Protein AF-A0A6B3G3K6-F1 (afdb_monomer_lite)

Foldseek 3Di:
DDDDDDVVVVVVLVVVLVVLLVPLPPFACPPVNPPDDGFAFLLSLLVSLLSLVVVLVCVVVVNDDDPNVSSVVSSVVSLVCSVVFQADPVQLEGAGGGPDPHHDPSCLCCCVSPSDPCPPSSNVSD

Sequence (126 aa):
AGLTRNDYAMGLQLKLIEYLEKHWEEPDEGIWEVRGPRRHFVHSKVMAWVAVDRTIKLVESGDVEGPLERWYELRDDIHRDVCERGYDKERNTFTQSYGSKELDASLLLIPQMGFLPPDDKRVIGT

Secondary structure (DSSP, 8-state):
--PPP-HHHHHHHHHHHHHHHHHTTS-B-TTTT-SSS-B-BHHHHHHHHHHHHHHHHHHHTTSS---HHHHHHHHHHHHHHHHHHSEETTTTEE-SBTT-----GGGGGHHHHTSS-TT-HHHHT-

pLDDT: mean 94.56, std 7.52, range [50.53, 98.88]

Radius of gyration: 15.76 Å; chains: 1; bounding box: 29×32×49 Å

Structure (mmCIF, N/CA/C/O backbone):
data_AF-A0A6B3G3K6-F1
#
_entry.id   AF-A0A6B3G3K6-F1
#
loop_
_atom_site.group_PDB
_atom_site.id
_atom_site.type_symbol
_atom_site.label_atom_id
_atom_site.label_alt_id
_atom_site.label_comp_id
_atom_site.label_asym_id
_atom_site.label_entity_id
_atom_site.label_seq_id
_atom_site.pdbx_PDB_ins_code
_atom_site.Cartn_x
_atom_site.Cartn_y
_atom_site.Cartn_z
_atom_site.occupancy
_atom_site.B_iso_or_equiv
_atom_site.auth_seq_id
_atom_site.auth_comp_id
_atom_site.auth_asym_id
_atom_site.auth_atom_id
_atom_site.pdbx_PDB_model_num
ATOM 1 N N . ALA A 1 1 ? -9.054 1.269 -31.833 1.00 50.53 1 ALA A N 1
ATOM 2 C CA . ALA A 1 1 ? -7.607 1.256 -31.542 1.00 50.53 1 ALA A CA 1
ATOM 3 C C . ALA A 1 1 ? -7.316 2.390 -30.567 1.00 50.53 1 ALA A C 1
ATOM 5 O O . ALA A 1 1 ? -7.910 3.450 -30.732 1.00 50.53 1 ALA A O 1
ATOM 6 N N . GLY A 1 2 ? -6.526 2.136 -29.521 1.00 73.88 2 GLY A N 1
ATOM 7 C CA . GLY A 1 2 ? -6.158 3.142 -28.517 1.00 73.88 2 GLY A CA 1
ATOM 8 C C . GLY A 1 2 ? -5.108 4.131 -29.029 1.00 73.88 2 GLY A C 1
ATOM 9 O O . GLY A 1 2 ? -4.606 3.986 -30.143 1.00 73.88 2 GLY A O 1
ATOM 10 N N . LEU A 1 3 ? -4.798 5.139 -28.212 1.00 72.69 3 LEU A N 1
ATOM 11 C CA . LEU A 1 3 ? -3.728 6.101 -28.482 1.00 72.69 3 LEU A CA 1
ATOM 12 C C . LEU A 1 3 ? -2.362 5.405 -28.498 1.00 72.69 3 LEU A C 1
ATOM 14 O O . LEU A 1 3 ? -2.118 4.485 -27.716 1.00 72.69 3 LEU A O 1
ATOM 18 N N . THR A 1 4 ? -1.473 5.866 -29.376 1.00 69.94 4 THR A N 1
ATOM 19 C CA . THR A 1 4 ? -0.085 5.404 -29.442 1.00 69.94 4 THR A CA 1
ATOM 20 C C . THR A 1 4 ? 0.658 5.777 -28.164 1.00 69.94 4 THR A C 1
ATOM 22 O O . THR A 1 4 ? 0.413 6.823 -27.558 1.00 69.94 4 THR A O 1
ATOM 25 N N . ARG A 1 5 ? 1.573 4.905 -27.752 1.00 67.56 5 ARG A N 1
ATOM 26 C CA . ARG A 1 5 ? 2.353 5.073 -26.532 1.00 67.56 5 ARG A CA 1
ATOM 27 C C . ARG A 1 5 ? 3.263 6.302 -26.627 1.00 67.56 5 ARG A C 1
ATOM 29 O O . ARG A 1 5 ? 3.785 6.599 -27.697 1.00 67.56 5 ARG A O 1
ATOM 36 N N . ASN A 1 6 ? 3.394 7.031 -25.519 1.00 78.12 6 ASN A N 1
ATOM 37 C CA . ASN A 1 6 ? 4.140 8.285 -25.438 1.00 78.12 6 ASN A CA 1
ATOM 38 C C . ASN A 1 6 ? 5.350 8.123 -24.507 1.00 78.12 6 ASN A C 1
ATOM 40 O O . ASN A 1 6 ? 5.183 7.981 -23.293 1.00 78.12 6 ASN A O 1
ATOM 44 N N . ASP A 1 7 ? 6.551 8.209 -25.074 1.00 76.88 7 ASP A N 1
ATOM 45 C CA . ASP A 1 7 ? 7.826 8.038 -24.368 1.00 76.88 7 ASP A CA 1
ATOM 46 C C . ASP A 1 7 ? 8.008 9.027 -23.199 1.00 76.88 7 ASP A C 1
ATOM 48 O O . ASP A 1 7 ? 8.596 8.684 -22.172 1.00 76.88 7 ASP A O 1
ATOM 52 N N . TYR A 1 8 ? 7.436 10.235 -23.287 1.00 81.81 8 TYR A N 1
ATOM 53 C CA . TYR A 1 8 ? 7.477 11.214 -22.193 1.00 81.81 8 TYR A CA 1
ATOM 54 C C . TYR A 1 8 ? 6.693 10.748 -20.964 1.00 81.81 8 TYR A C 1
ATOM 56 O O . TYR A 1 8 ? 7.135 10.948 -19.832 1.00 81.81 8 TYR A O 1
ATOM 64 N N . ALA A 1 9 ? 5.538 10.111 -21.175 1.00 82.75 9 ALA A N 1
ATOM 65 C CA . ALA A 1 9 ? 4.728 9.583 -20.081 1.00 82.75 9 ALA A CA 1
ATOM 66 C C . ALA A 1 9 ? 5.455 8.434 -19.363 1.00 82.75 9 ALA A C 1
ATOM 68 O O . ALA A 1 9 ? 5.410 8.349 -18.137 1.00 82.75 9 ALA A O 1
ATOM 69 N N . MET A 1 10 ? 6.188 7.603 -20.111 1.00 82.25 10 MET A N 1
ATOM 70 C CA . MET A 1 10 ? 7.015 6.530 -19.550 1.00 82.25 10 MET A CA 1
ATOM 71 C C . MET A 1 10 ? 8.172 7.074 -18.712 1.00 82.25 10 MET A C 1
ATOM 73 O O . MET A 1 10 ? 8.372 6.635 -17.580 1.00 82.25 10 MET A O 1
ATOM 77 N N . GLY A 1 11 ? 8.901 8.066 -19.234 1.00 86.25 11 GLY A N 1
ATOM 78 C CA . GLY A 1 11 ? 9.982 8.714 -18.491 1.00 86.25 11 GLY A CA 1
ATOM 79 C C . GLY A 1 11 ? 9.492 9.348 -17.186 1.00 86.25 11 GLY A C 1
ATOM 80 O O . GLY A 1 11 ? 10.138 9.207 -16.147 1.00 86.25 11 GLY A O 1
ATOM 81 N N . LEU A 1 12 ? 8.319 9.989 -17.212 1.00 90.50 12 LEU A N 1
ATOM 82 C CA . LEU A 1 12 ? 7.684 10.530 -16.010 1.00 90.50 12 LEU A CA 1
ATOM 83 C C . LEU A 1 12 ? 7.322 9.428 -15.007 1.00 90.50 12 LEU A C 1
ATOM 85 O O . LEU A 1 12 ? 7.620 9.571 -13.824 1.00 90.50 12 LEU A O 1
ATOM 89 N N . GLN A 1 13 ? 6.718 8.327 -15.459 1.00 89.69 13 GLN A N 1
ATOM 90 C CA . GLN A 1 13 ? 6.343 7.224 -14.576 1.00 89.69 13 GLN A CA 1
ATOM 91 C C . GLN A 1 13 ? 7.557 6.635 -13.846 1.00 89.69 13 GLN A C 1
ATOM 93 O O . GLN A 1 13 ? 7.506 6.459 -12.630 1.00 89.69 13 GLN A O 1
ATOM 98 N N . LEU A 1 14 ? 8.667 6.399 -14.554 1.00 90.38 14 LEU A N 1
ATOM 99 C CA . LEU A 1 14 ? 9.907 5.915 -13.939 1.00 90.38 14 LEU A CA 1
ATOM 100 C C . LEU A 1 14 ? 10.423 6.881 -12.867 1.00 90.38 14 LEU A C 1
ATOM 102 O O . LEU A 1 14 ? 10.791 6.455 -11.774 1.00 90.38 14 LEU A O 1
ATOM 106 N N . LYS A 1 15 ? 10.379 8.192 -13.134 1.00 93.81 15 LYS A N 1
ATOM 107 C CA . LYS A 1 15 ? 10.782 9.213 -12.156 1.00 93.81 15 LYS A CA 1
ATOM 108 C C . LYS A 1 15 ? 9.884 9.238 -10.921 1.00 93.81 15 LYS A C 1
ATOM 110 O O . LYS A 1 15 ? 10.388 9.436 -9.817 1.00 93.81 15 LYS A O 1
ATOM 115 N N . LEU A 1 16 ? 8.581 9.016 -11.084 1.00 95.12 16 LEU A N 1
ATOM 116 C CA . LEU A 1 16 ? 7.651 8.927 -9.956 1.00 95.12 16 LEU A CA 1
ATOM 117 C C . LEU A 1 16 ? 7.927 7.692 -9.090 1.00 95.12 16 LEU A C 1
ATOM 119 O O . LEU A 1 16 ? 7.874 7.795 -7.869 1.00 95.12 16 LEU A O 1
ATOM 123 N N . ILE A 1 17 ? 8.281 6.556 -9.693 1.00 95.56 17 ILE A N 1
ATOM 124 C CA . ILE A 1 17 ? 8.621 5.336 -8.945 1.00 95.56 17 ILE A CA 1
ATOM 125 C C . ILE A 1 17 ? 9.970 5.465 -8.239 1.00 95.56 17 ILE A C 1
ATOM 127 O O . ILE A 1 17 ? 10.074 5.097 -7.074 1.00 95.56 17 ILE A O 1
ATOM 131 N N . GLU A 1 18 ? 10.977 6.066 -8.878 1.00 94.69 18 GLU A N 1
ATOM 132 C CA . GLU A 1 18 ? 12.252 6.397 -8.222 1.00 94.69 18 GLU A CA 1
ATOM 133 C C . GLU A 1 18 ? 12.064 7.336 -7.020 1.00 94.69 18 GLU A C 1
ATOM 135 O O . GLU A 1 18 ? 12.796 7.244 -6.032 1.00 94.69 18 GLU A O 1
ATOM 140 N N . TYR A 1 19 ? 11.116 8.274 -7.109 1.00 96.62 19 TYR A N 1
ATOM 141 C CA . TYR A 1 19 ? 10.754 9.128 -5.984 1.00 96.62 19 TYR A CA 1
ATOM 142 C C . TYR A 1 19 ? 10.059 8.312 -4.893 1.00 96.62 19 TYR A C 1
ATOM 144 O O . TYR A 1 19 ? 10.468 8.373 -3.735 1.00 96.62 19 TYR A O 1
ATOM 152 N N . LEU A 1 20 ? 9.058 7.511 -5.259 1.00 96.69 20 LEU A N 1
ATOM 153 C CA . LEU A 1 20 ? 8.291 6.696 -4.324 1.00 96.69 20 LEU A CA 1
ATOM 154 C C . LEU A 1 20 ? 9.180 5.720 -3.543 1.00 96.69 20 LEU A C 1
ATOM 156 O O . LEU A 1 20 ? 9.072 5.658 -2.326 1.00 96.69 20 LEU A O 1
ATOM 160 N N . GLU A 1 21 ? 10.112 5.037 -4.209 1.00 96.19 21 GLU A N 1
ATOM 161 C CA . GLU A 1 21 ? 11.089 4.128 -3.590 1.00 96.19 21 GLU A CA 1
ATOM 162 C C . GLU A 1 21 ? 11.835 4.776 -2.411 1.00 96.19 21 GLU A C 1
ATOM 164 O O . GLU A 1 21 ? 12.122 4.114 -1.420 1.00 96.19 21 GLU A O 1
ATOM 169 N N . LYS A 1 22 ? 12.095 6.086 -2.482 1.00 97.06 22 LYS A N 1
ATOM 170 C CA . LYS A 1 22 ? 12.836 6.830 -1.453 1.00 97.06 22 LYS A CA 1
ATOM 171 C C . LYS A 1 22 ? 11.960 7.449 -0.363 1.00 97.06 22 LYS A C 1
ATOM 173 O O . LYS A 1 22 ? 12.489 7.793 0.686 1.00 97.06 22 LYS A O 1
ATOM 178 N N . HIS A 1 23 ? 10.667 7.642 -0.620 1.00 98.06 23 HIS A N 1
ATOM 179 C CA . HIS A 1 23 ? 9.793 8.452 0.242 1.00 98.06 23 HIS A CA 1
ATOM 180 C C . HIS A 1 23 ? 8.540 7.704 0.707 1.00 98.06 23 HIS A C 1
ATOM 182 O O . HIS A 1 23 ? 7.788 8.243 1.515 1.00 98.06 23 HIS A O 1
ATOM 188 N N . TRP A 1 24 ? 8.290 6.471 0.242 1.00 98.06 24 TRP A N 1
ATOM 189 C CA . TRP A 1 24 ? 7.081 5.728 0.607 1.00 98.06 24 TRP A CA 1
ATOM 190 C C . TRP A 1 24 ? 6.970 5.502 2.110 1.00 98.06 24 TRP A C 1
ATOM 192 O O . TRP A 1 24 ? 5.856 5.327 2.583 1.00 98.06 24 TRP A O 1
ATOM 202 N N . GLU A 1 25 ? 8.076 5.510 2.862 1.00 98.25 25 GLU A N 1
ATOM 203 C CA . GLU A 1 25 ? 8.091 5.367 4.320 1.00 98.25 25 GLU A CA 1
ATOM 204 C C . GLU A 1 25 ? 7.652 6.638 5.047 1.00 98.25 25 GLU A C 1
ATOM 206 O O . GLU A 1 25 ? 7.195 6.543 6.183 1.00 98.25 25 GLU A O 1
ATOM 211 N N . GLU A 1 26 ? 7.663 7.807 4.407 1.00 98.31 26 GLU A N 1
ATOM 212 C CA . GLU A 1 26 ? 7.272 9.067 5.037 1.00 98.31 26 GLU A CA 1
ATOM 213 C C . GLU A 1 26 ? 5.777 9.095 5.413 1.00 98.31 26 GLU A C 1
ATOM 215 O O . GLU A 1 26 ? 4.947 8.409 4.803 1.00 98.31 26 GLU A O 1
ATOM 220 N N . PRO A 1 27 ? 5.3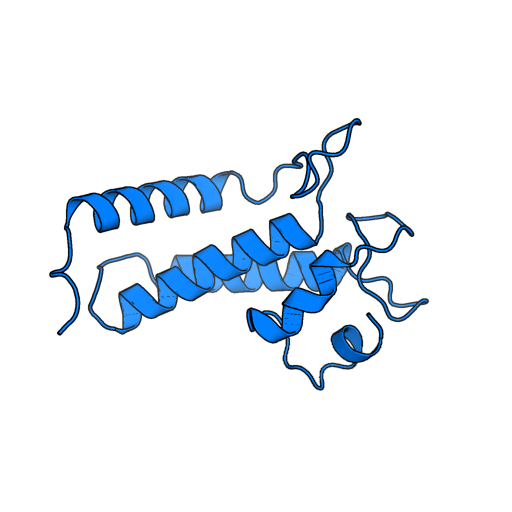87 9.841 6.460 1.00 98.06 27 PRO A N 1
ATOM 221 C CA . PRO A 1 27 ? 3.979 10.101 6.740 1.00 98.06 27 PRO A CA 1
ATOM 222 C C . PRO A 1 27 ? 3.408 11.119 5.735 1.00 98.06 27 PRO A C 1
ATOM 224 O O . PRO A 1 27 ? 4.150 11.925 5.192 1.00 98.06 27 PRO A O 1
ATOM 227 N N . ASP A 1 28 ? 2.100 11.155 5.510 1.00 97.25 28 ASP A N 1
ATOM 228 C CA . ASP A 1 28 ? 1.425 12.099 4.604 1.00 97.25 28 ASP A CA 1
ATOM 229 C C . ASP A 1 28 ? 0.086 12.574 5.190 1.00 97.25 28 ASP A C 1
ATOM 231 O O . ASP A 1 28 ? -0.174 12.347 6.372 1.00 97.25 28 ASP A O 1
ATOM 235 N N . GLU A 1 29 ? -0.719 13.283 4.396 1.00 97.06 29 GLU A N 1
ATOM 236 C CA . GLU A 1 29 ? -2.024 13.842 4.796 1.00 97.06 29 GLU A CA 1
ATOM 237 C C . GLU A 1 29 ? -3.221 12.943 4.412 1.00 97.06 29 GLU A C 1
ATOM 239 O O . GLU A 1 29 ? -4.377 13.289 4.666 1.00 97.06 29 GLU A O 1
ATOM 244 N N . GLY A 1 30 ? -2.966 11.778 3.808 1.00 96.62 30 GLY A N 1
ATOM 245 C CA . GLY A 1 30 ? -3.984 10.855 3.311 1.00 96.62 30 GLY A CA 1
ATOM 246 C C . GLY A 1 30 ? -4.757 11.385 2.097 1.00 96.62 30 GLY A C 1
ATOM 247 O O . GLY A 1 30 ? -4.646 12.545 1.708 1.00 96.62 30 GLY A O 1
ATOM 248 N N . ILE A 1 31 ? -5.597 10.533 1.496 1.00 97.12 31 ILE A N 1
ATOM 249 C CA . ILE A 1 31 ? -6.461 10.923 0.359 1.00 97.12 31 ILE A CA 1
ATOM 250 C C . ILE A 1 31 ? -7.522 11.963 0.751 1.00 97.12 31 ILE A C 1
ATOM 252 O O . ILE A 1 31 ? -8.029 12.697 -0.092 1.00 97.12 31 ILE A O 1
ATOM 256 N N . TRP A 1 32 ? -7.850 12.024 2.041 1.00 96.62 32 TRP A N 1
ATOM 257 C CA . TRP A 1 32 ? -8.826 12.956 2.594 1.00 96.62 32 TRP A CA 1
ATOM 258 C C . TRP A 1 32 ? -8.228 14.313 2.978 1.00 96.62 32 TRP A C 1
ATOM 260 O O . TRP A 1 32 ? -8.971 15.154 3.479 1.00 96.62 32 TRP A O 1
ATOM 270 N N . GLU A 1 33 ? -6.918 14.513 2.786 1.00 95.19 33 GLU A N 1
ATOM 271 C CA . GLU A 1 33 ? -6.188 15.721 3.198 1.00 95.19 33 GLU A CA 1
ATOM 272 C C . GLU A 1 33 ? -6.534 16.121 4.644 1.00 95.19 33 GLU A C 1
ATOM 274 O O . GLU A 1 33 ? -6.990 17.233 4.939 1.00 95.19 33 GLU A O 1
ATOM 279 N N . VAL A 1 34 ? -6.406 15.150 5.556 1.00 90.69 34 VAL A N 1
ATOM 280 C CA . VAL A 1 34 ? -6.877 15.276 6.936 1.00 90.69 34 VAL A CA 1
ATOM 281 C C . VAL A 1 34 ? -6.165 16.444 7.605 1.00 90.69 34 VAL A C 1
ATOM 283 O O . VAL A 1 34 ? -4.944 16.510 7.657 1.00 90.69 34 VAL A O 1
ATOM 286 N N . ARG A 1 35 ? -6.932 17.362 8.198 1.00 90.38 35 ARG A N 1
ATOM 287 C CA . ARG A 1 35 ? -6.352 18.460 8.976 1.00 90.38 35 ARG A CA 1
ATOM 288 C C . ARG A 1 35 ? -5.742 17.903 10.261 1.00 90.38 35 ARG A C 1
ATOM 290 O O . ARG A 1 35 ? -6.472 17.534 11.180 1.00 90.38 35 ARG A O 1
ATOM 297 N N . GLY A 1 36 ? -4.419 17.859 10.345 1.00 90.38 36 GLY A N 1
ATOM 298 C CA . GLY A 1 36 ? -3.726 17.336 11.515 1.00 90.38 36 GLY A CA 1
ATOM 299 C C . GLY A 1 36 ? -2.235 17.119 11.273 1.00 90.38 36 GLY A C 1
ATOM 300 O O . GLY A 1 36 ? -1.683 17.663 10.323 1.00 90.38 36 GLY A O 1
ATOM 301 N N . PRO A 1 37 ? -1.555 16.369 12.155 1.00 93.69 37 PRO A N 1
ATOM 302 C CA . PRO A 1 37 ? -0.199 15.925 11.873 1.00 93.69 37 PRO A CA 1
ATOM 303 C C . PRO A 1 37 ? -0.209 14.887 10.746 1.00 93.69 37 PRO A C 1
ATOM 305 O O . PRO A 1 37 ? -1.098 14.031 10.718 1.00 93.69 37 PRO A O 1
ATOM 308 N N . ARG A 1 38 ? 0.839 14.901 9.914 1.00 97.31 38 ARG A N 1
ATOM 309 C CA . ARG A 1 38 ? 1.122 13.834 8.944 1.00 97.31 38 ARG A CA 1
ATOM 310 C C . ARG A 1 38 ? 1.154 12.473 9.645 1.00 97.31 38 ARG A C 1
ATOM 312 O O . ARG A 1 38 ? 1.725 12.341 10.732 1.00 97.31 38 ARG A O 1
ATOM 319 N N . ARG A 1 39 ? 0.586 11.442 9.016 1.00 98.06 39 ARG A N 1
ATOM 320 C CA . ARG A 1 39 ? 0.541 10.060 9.534 1.00 98.06 39 ARG A CA 1
ATOM 321 C C . ARG A 1 39 ? 0.872 9.048 8.446 1.00 98.06 39 ARG A C 1
ATOM 323 O O . ARG A 1 39 ? 0.811 9.342 7.261 1.00 98.06 39 ARG A O 1
ATOM 330 N N . HIS A 1 40 ? 1.187 7.819 8.842 1.00 98.44 40 HIS A N 1
ATOM 331 C CA . HIS A 1 40 ? 1.250 6.699 7.904 1.00 98.44 40 HIS A CA 1
ATOM 332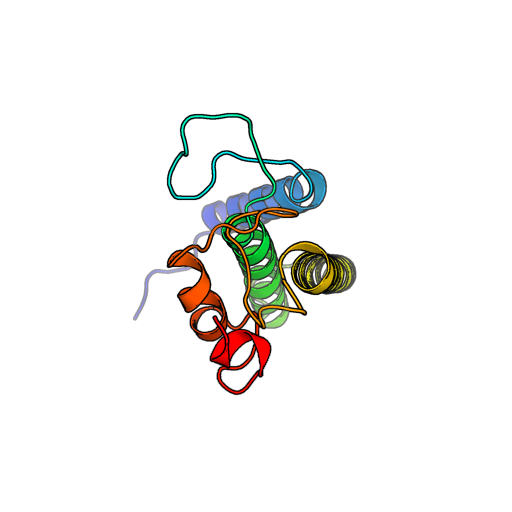 C C . HIS A 1 40 ? -0.164 6.172 7.646 1.00 98.44 40 HIS A C 1
ATOM 334 O O . HIS A 1 40 ? -0.611 5.239 8.313 1.00 98.44 40 HIS A O 1
ATOM 340 N N . PHE A 1 41 ? -0.890 6.818 6.735 1.00 98.62 41 PHE A N 1
ATOM 341 C CA . PHE A 1 41 ? -2.222 6.377 6.328 1.00 98.62 41 PHE A CA 1
ATOM 342 C C . PHE A 1 41 ? -2.136 5.060 5.556 1.00 98.62 41 PHE A C 1
ATOM 344 O O . PHE A 1 41 ? -1.367 4.946 4.601 1.00 98.62 41 PHE A O 1
ATOM 351 N N . VAL A 1 42 ? -2.933 4.065 5.955 1.00 98.75 42 VAL A N 1
ATOM 352 C CA . VAL A 1 42 ? -2.873 2.716 5.366 1.00 98.75 42 VAL A CA 1
ATOM 353 C C . VAL A 1 42 ? -3.201 2.764 3.878 1.00 98.75 42 VAL A C 1
ATOM 355 O O . VAL A 1 42 ? -2.487 2.164 3.080 1.00 98.75 42 VAL A O 1
ATOM 358 N N . HIS A 1 43 ? -4.203 3.554 3.485 1.00 98.69 43 HIS A N 1
ATOM 359 C CA . HIS A 1 43 ? -4.537 3.754 2.077 1.00 98.69 43 HIS A CA 1
ATOM 360 C C . HIS A 1 43 ? -3.351 4.308 1.272 1.00 98.69 43 HIS A C 1
ATOM 362 O O . HIS A 1 43 ? -3.056 3.795 0.196 1.00 98.69 43 HIS A O 1
ATOM 368 N N . SER A 1 44 ? -2.629 5.308 1.787 1.00 98.50 44 SER A N 1
ATOM 369 C CA . SER A 1 44 ? -1.468 5.878 1.092 1.00 98.50 44 SER A CA 1
ATOM 370 C C . SER A 1 44 ? -0.369 4.835 0.867 1.00 98.50 44 SER A C 1
ATOM 372 O O . SER A 1 44 ? 0.166 4.725 -0.236 1.00 98.50 44 SER A O 1
ATOM 374 N N . LYS A 1 45 ? -0.079 4.006 1.879 1.00 98.75 45 LYS A N 1
ATOM 375 C CA . LYS A 1 45 ? 0.908 2.919 1.770 1.00 98.75 45 LYS A CA 1
ATOM 376 C C . LYS A 1 45 ? 0.450 1.813 0.811 1.00 98.75 45 LYS A C 1
ATOM 378 O O . LYS A 1 45 ? 1.246 1.330 0.011 1.00 98.75 45 LYS A O 1
ATOM 383 N N . VAL A 1 46 ? -0.840 1.466 0.811 1.00 98.81 46 VAL A N 1
ATOM 384 C CA . VAL A 1 46 ? -1.425 0.549 -0.184 1.00 98.81 46 VAL A CA 1
ATOM 385 C C . VAL A 1 46 ? -1.288 1.124 -1.595 1.00 98.81 46 VAL A C 1
ATOM 387 O O . VAL A 1 46 ? -0.897 0.407 -2.509 1.00 98.81 46 VAL A O 1
ATOM 390 N N . MET A 1 47 ? -1.529 2.419 -1.799 1.00 98.75 47 MET A N 1
ATOM 391 C CA . MET A 1 47 ? -1.354 3.033 -3.119 1.00 98.75 47 MET A CA 1
ATOM 392 C C . MET A 1 47 ? 0.115 3.105 -3.552 1.00 98.75 47 MET A C 1
ATOM 394 O O . MET A 1 47 ? 0.393 2.964 -4.745 1.00 98.75 47 MET A O 1
ATOM 398 N N . ALA A 1 48 ? 1.057 3.233 -2.611 1.00 98.62 48 ALA A N 1
ATOM 399 C CA . ALA A 1 48 ? 2.478 3.064 -2.901 1.00 98.62 48 ALA A CA 1
ATOM 400 C C . ALA A 1 48 ? 2.774 1.644 -3.413 1.00 98.62 48 ALA A C 1
ATOM 402 O O . ALA A 1 48 ? 3.394 1.484 -4.464 1.00 98.62 48 ALA A O 1
ATOM 403 N N . TRP A 1 49 ? 2.247 0.616 -2.740 1.00 98.81 49 TRP A N 1
ATOM 404 C CA . TRP A 1 49 ? 2.350 -0.771 -3.199 1.00 98.81 49 TRP A CA 1
ATOM 405 C C . TRP A 1 49 ? 1.777 -0.956 -4.610 1.00 98.81 49 TRP A C 1
ATOM 407 O O . TRP A 1 49 ? 2.424 -1.556 -5.466 1.00 98.81 49 TRP A O 1
ATOM 417 N N . VAL A 1 50 ? 0.594 -0.391 -4.883 1.00 98.69 50 VAL A N 1
ATOM 418 C CA . VAL A 1 50 ? -0.060 -0.476 -6.201 1.00 98.69 50 VAL A CA 1
ATOM 419 C C . VAL A 1 50 ? 0.811 0.153 -7.281 1.00 98.69 50 VAL A C 1
ATOM 421 O O . VAL A 1 50 ? 0.968 -0.428 -8.352 1.00 98.69 50 VAL A O 1
ATOM 424 N N . ALA A 1 51 ? 1.398 1.322 -7.024 1.00 98.06 51 ALA A N 1
ATOM 425 C CA . ALA A 1 51 ? 2.266 1.984 -7.991 1.00 98.06 51 ALA A CA 1
ATOM 426 C C . ALA A 1 51 ? 3.474 1.107 -8.369 1.00 98.06 51 ALA A C 1
ATOM 428 O O . ALA A 1 51 ? 3.797 0.985 -9.556 1.00 98.06 51 ALA A O 1
ATOM 429 N N . VAL A 1 52 ? 4.093 0.442 -7.389 1.00 98.12 52 VAL A N 1
ATOM 430 C CA . VAL A 1 52 ? 5.204 -0.491 -7.628 1.00 98.12 52 VAL A CA 1
ATOM 431 C C . VAL A 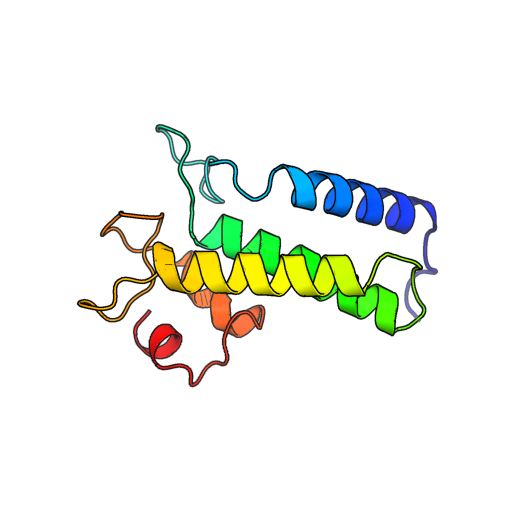1 52 ? 4.722 -1.737 -8.383 1.00 98.12 52 VAL A C 1
ATOM 433 O O . VAL A 1 52 ? 5.294 -2.071 -9.418 1.00 98.12 52 VAL A O 1
ATOM 436 N N . ASP A 1 53 ? 3.624 -2.368 -7.954 1.00 98.19 53 ASP A N 1
ATOM 437 C CA . ASP A 1 53 ? 3.046 -3.553 -8.611 1.00 98.19 53 ASP A CA 1
ATOM 438 C C . ASP A 1 53 ? 2.695 -3.305 -10.087 1.00 98.19 53 ASP A C 1
ATOM 440 O O . ASP A 1 53 ? 2.999 -4.117 -10.964 1.00 98.19 53 ASP A O 1
ATOM 444 N N . ARG A 1 54 ? 2.086 -2.156 -10.400 1.00 96.75 54 ARG A N 1
ATOM 445 C CA . ARG A 1 54 ? 1.753 -1.809 -11.789 1.00 96.75 54 ARG A CA 1
ATOM 446 C C . ARG A 1 54 ? 2.981 -1.462 -12.617 1.00 96.75 54 ARG A C 1
ATOM 448 O O . ARG A 1 54 ? 2.968 -1.698 -13.821 1.00 96.75 54 ARG A O 1
ATOM 455 N N . THR A 1 55 ? 4.039 -0.959 -11.992 1.00 95.31 55 THR A N 1
ATOM 456 C CA . THR A 1 55 ? 5.306 -0.696 -12.682 1.00 95.31 55 THR A CA 1
ATOM 457 C C . THR A 1 55 ? 6.045 -1.991 -13.003 1.00 95.31 55 THR A C 1
ATOM 459 O O . THR A 1 55 ? 6.500 -2.145 -14.131 1.00 95.31 55 THR A O 1
ATOM 462 N N . ILE A 1 56 ? 6.076 -2.955 -12.080 1.00 96.19 56 ILE A N 1
ATOM 463 C CA . ILE A 1 56 ? 6.573 -4.317 -12.334 1.00 96.19 56 ILE A CA 1
ATOM 464 C C . ILE A 1 56 ? 5.872 -4.918 -13.556 1.00 96.19 56 ILE A C 1
ATOM 466 O O . ILE A 1 56 ? 6.538 -5.303 -14.511 1.00 96.19 56 ILE A O 1
ATOM 470 N N . LYS A 1 57 ? 4.533 -4.892 -13.587 1.00 94.56 57 LYS A N 1
ATOM 471 C CA . LYS A 1 57 ? 3.745 -5.436 -14.709 1.00 94.56 57 LYS A CA 1
ATOM 472 C C . LYS A 1 57 ? 4.063 -4.778 -16.053 1.00 94.56 57 LYS A C 1
ATOM 474 O O . LYS A 1 57 ? 4.001 -5.446 -17.078 1.00 94.56 57 LYS A O 1
ATOM 479 N N . LEU A 1 58 ? 4.396 -3.486 -16.051 1.00 91.31 58 LEU A N 1
ATOM 480 C CA . LEU A 1 58 ? 4.830 -2.766 -17.253 1.00 91.31 58 LEU A CA 1
ATOM 481 C C . LEU A 1 58 ? 6.255 -3.133 -17.677 1.00 91.31 58 LEU A C 1
ATOM 483 O O . LEU A 1 58 ? 6.566 -3.106 -18.861 1.00 91.31 58 LEU A O 1
ATOM 487 N N . VAL A 1 59 ? 7.146 -3.470 -16.748 1.00 91.81 59 VAL A N 1
ATOM 488 C CA . VAL A 1 59 ? 8.462 -3.994 -17.137 1.00 91.81 59 VAL A CA 1
ATOM 489 C C . VAL A 1 59 ? 8.325 -5.401 -17.709 1.00 91.81 59 VAL A C 1
ATOM 491 O O . VAL A 1 59 ? 8.884 -5.701 -18.760 1.00 91.81 59 VAL A O 1
ATOM 494 N N . GLU A 1 60 ? 7.519 -6.251 -17.074 1.00 92.88 60 GLU A N 1
ATOM 495 C CA . GLU A 1 60 ? 7.303 -7.634 -17.507 1.00 92.88 60 GLU A CA 1
ATOM 496 C C . GLU A 1 60 ? 6.615 -7.755 -18.868 1.00 92.88 60 GLU A C 1
ATOM 498 O O . GLU A 1 60 ? 6.901 -8.690 -19.615 1.00 92.88 60 GLU A O 1
ATOM 503 N N . SER A 1 61 ? 5.740 -6.813 -19.235 1.00 90.69 61 SER A N 1
ATOM 504 C CA . SER A 1 61 ? 5.139 -6.793 -20.572 1.00 90.69 61 SER A CA 1
ATOM 505 C C . SER A 1 61 ? 6.127 -6.397 -21.681 1.00 90.69 61 SER A 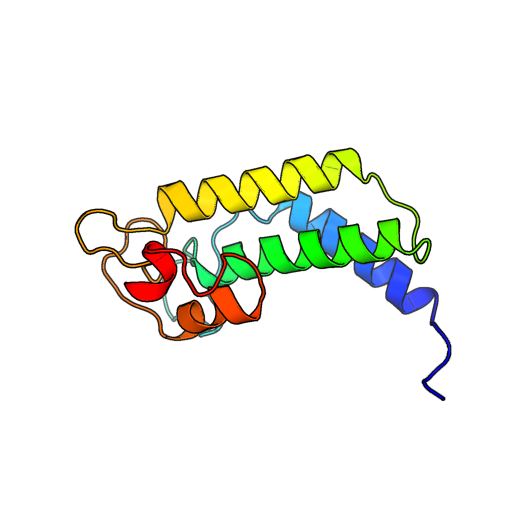C 1
ATOM 507 O O . SER A 1 61 ? 5.749 -6.395 -22.852 1.00 90.69 61 SER A O 1
ATOM 509 N N . GLY A 1 62 ? 7.386 -6.081 -21.345 1.00 85.69 62 GLY A N 1
ATOM 510 C CA . GLY A 1 62 ? 8.394 -5.572 -22.284 1.00 85.69 62 GLY A CA 1
ATOM 511 C C . GLY A 1 62 ? 8.145 -4.119 -22.682 1.00 85.69 62 GLY A C 1
ATOM 512 O O . GLY A 1 62 ? 8.723 -3.610 -23.640 1.00 85.69 62 GLY A O 1
ATOM 513 N N . ASP A 1 63 ? 7.253 -3.453 -21.957 1.00 77.75 63 ASP A N 1
ATOM 514 C CA . ASP A 1 63 ? 6.811 -2.109 -22.250 1.00 77.75 63 ASP A CA 1
ATOM 515 C C . ASP A 1 63 ? 7.840 -1.069 -21.758 1.00 77.75 63 ASP A C 1
ATOM 517 O O . ASP A 1 63 ? 7.933 0.022 -22.325 1.00 77.75 63 ASP A O 1
ATOM 521 N N . VAL A 1 64 ? 8.603 -1.359 -20.705 1.00 82.69 64 VAL A N 1
ATOM 522 C CA . VAL A 1 64 ? 9.623 -0.462 -20.137 1.00 82.69 64 VAL A CA 1
ATOM 523 C C . VAL A 1 64 ? 10.800 -1.292 -19.620 1.00 82.69 64 VAL A C 1
ATOM 525 O O . VAL A 1 64 ? 10.609 -2.419 -19.184 1.00 82.69 64 VAL A O 1
ATOM 528 N N . GLU A 1 65 ? 12.008 -0.734 -19.607 1.00 87.25 65 GLU A N 1
ATOM 529 C CA . GLU A 1 65 ? 13.146 -1.327 -18.893 1.00 87.25 65 GLU A CA 1
ATOM 530 C C . GLU A 1 65 ? 13.258 -0.743 -17.476 1.00 87.25 65 GLU A C 1
ATOM 532 O O . GLU A 1 65 ? 13.082 0.460 -17.268 1.00 87.25 65 GLU A O 1
ATOM 537 N N . GLY A 1 66 ? 13.566 -1.580 -16.485 1.00 88.31 66 GLY A N 1
ATOM 538 C CA . GLY A 1 66 ? 13.724 -1.149 -15.098 1.00 88.31 66 GLY A CA 1
ATOM 539 C C . GLY A 1 66 ? 14.333 -2.231 -14.200 1.00 88.31 66 GLY A C 1
ATOM 540 O O . GLY A 1 66 ? 14.417 -3.390 -14.609 1.00 88.31 66 GLY A O 1
ATOM 541 N N . PRO A 1 67 ? 14.783 -1.873 -12.984 1.00 93.56 67 PRO A N 1
ATOM 542 C CA . PRO A 1 67 ? 15.399 -2.799 -12.035 1.00 93.56 67 PRO A CA 1
ATOM 543 C C . PRO A 1 67 ? 14.333 -3.679 -11.358 1.00 93.56 67 PRO A C 1
ATOM 545 O O . PRO A 1 67 ? 13.931 -3.426 -10.223 1.00 93.56 67 PRO A O 1
ATOM 548 N N . LEU A 1 68 ? 13.864 -4.699 -12.076 1.00 94.19 68 LEU A N 1
ATOM 549 C CA . LEU A 1 68 ? 12.713 -5.525 -11.708 1.00 94.19 68 LEU A CA 1
ATOM 550 C C . LEU A 1 68 ? 12.843 -6.159 -10.310 1.00 94.19 68 LEU A C 1
ATOM 552 O O . LEU A 1 68 ? 11.950 -6.010 -9.482 1.00 94.19 68 LEU A O 1
ATOM 556 N N . GLU A 1 69 ? 13.981 -6.777 -10.012 1.00 95.56 69 GLU A N 1
ATOM 557 C CA . GLU A 1 69 ? 14.280 -7.451 -8.743 1.00 95.56 69 GLU A CA 1
ATOM 558 C C . GLU A 1 69 ? 14.199 -6.483 -7.562 1.00 95.56 69 GLU A C 1
ATOM 560 O O . GLU A 1 69 ? 13.583 -6.787 -6.544 1.00 95.56 69 GLU A O 1
ATOM 565 N N . ARG A 1 70 ? 14.728 -5.268 -7.732 1.00 96.00 70 ARG A N 1
ATOM 566 C CA . ARG A 1 70 ? 14.659 -4.220 -6.708 1.00 96.00 70 ARG A CA 1
ATOM 567 C C . ARG A 1 70 ? 13.220 -3.789 -6.437 1.00 96.00 70 ARG A C 1
ATOM 569 O O . ARG A 1 70 ? 12.854 -3.507 -5.301 1.00 96.00 70 ARG A O 1
ATOM 576 N N . TRP A 1 71 ? 12.391 -3.712 -7.476 1.00 96.88 71 TRP A N 1
ATOM 577 C CA . TRP A 1 71 ? 10.982 -3.366 -7.307 1.00 96.88 71 TRP A CA 1
ATOM 578 C C . TRP A 1 71 ? 10.160 -4.509 -6.730 1.00 96.88 71 TRP A C 1
ATOM 580 O O . TRP A 1 71 ? 9.215 -4.236 -5.993 1.00 96.88 71 TRP A O 1
ATOM 590 N N . TYR A 1 72 ? 10.534 -5.761 -6.989 1.00 98.12 72 TYR A N 1
ATOM 591 C CA . TYR A 1 72 ? 9.947 -6.903 -6.298 1.00 98.12 72 TYR A CA 1
ATOM 592 C C . TYR A 1 72 ? 10.182 -6.836 -4.792 1.00 98.12 72 TYR A C 1
ATOM 594 O O . TYR A 1 72 ? 9.217 -6.896 -4.032 1.00 98.12 72 TYR A O 1
ATOM 602 N N . GLU A 1 73 ? 11.429 -6.618 -4.375 1.00 98.31 73 GLU A N 1
ATOM 603 C CA . GLU A 1 73 ? 11.783 -6.441 -2.963 1.00 98.31 73 GLU A CA 1
ATOM 604 C C . GLU A 1 73 ? 11.002 -5.278 -2.336 1.00 98.31 73 GLU A C 1
ATOM 606 O O . GLU A 1 73 ? 10.333 -5.455 -1.318 1.00 98.31 73 GLU A O 1
ATOM 611 N N . LEU A 1 74 ? 10.981 -4.116 -3.000 1.00 98.44 74 LEU A N 1
ATOM 612 C CA . LEU A 1 74 ? 10.231 -2.948 -2.537 1.00 98.44 74 LEU A CA 1
ATOM 613 C C . LEU A 1 74 ? 8.730 -3.240 -2.376 1.00 98.44 74 LEU A C 1
ATOM 615 O O . LEU A 1 74 ? 8.121 -2.846 -1.381 1.00 98.44 74 LEU A O 1
ATOM 619 N N . ARG A 1 75 ? 8.112 -3.917 -3.350 1.00 98.62 75 ARG A N 1
ATOM 620 C CA . ARG A 1 75 ? 6.690 -4.280 -3.294 1.00 98.62 75 ARG A CA 1
ATOM 621 C C . ARG A 1 75 ? 6.411 -5.178 -2.089 1.00 98.62 75 ARG A C 1
ATOM 623 O O . ARG A 1 75 ? 5.439 -4.952 -1.366 1.00 98.62 75 ARG A O 1
ATOM 630 N N . ASP A 1 76 ? 7.247 -6.184 -1.873 1.00 98.75 76 ASP A N 1
ATOM 631 C CA . ASP A 1 76 ? 7.073 -7.149 -0.789 1.00 98.75 76 ASP A CA 1
ATOM 632 C C . ASP A 1 76 ? 7.311 -6.500 0.586 1.00 98.75 76 ASP A C 1
ATOM 634 O O . ASP A 1 76 ? 6.600 -6.801 1.551 1.00 98.75 76 ASP A O 1
ATOM 638 N N . ASP A 1 77 ? 8.238 -5.544 0.664 1.00 98.75 77 ASP A N 1
ATOM 639 C CA . ASP A 1 77 ? 8.501 -4.742 1.857 1.00 98.75 77 ASP A CA 1
ATOM 640 C C . ASP A 1 77 ? 7.315 -3.851 2.231 1.00 98.75 77 ASP A C 1
ATOM 642 O O . ASP A 1 77 ? 6.855 -3.903 3.375 1.00 98.75 77 ASP A O 1
ATOM 646 N N . ILE A 1 78 ? 6.750 -3.108 1.271 1.00 98.88 78 ILE A N 1
ATOM 647 C CA . ILE A 1 78 ? 5.558 -2.281 1.515 1.00 98.88 78 ILE A CA 1
ATOM 648 C C . ILE A 1 78 ? 4.378 -3.163 1.943 1.00 98.88 78 ILE A C 1
ATOM 650 O O . ILE A 1 78 ? 3.658 -2.830 2.887 1.00 98.88 78 ILE A O 1
ATOM 654 N N . HIS A 1 79 ? 4.172 -4.304 1.274 1.00 98.88 79 HIS A N 1
ATOM 655 C CA . HIS A 1 79 ? 3.090 -5.230 1.616 1.00 98.88 79 HIS A CA 1
ATOM 656 C C . HIS A 1 79 ? 3.207 -5.723 3.060 1.00 98.88 79 HIS A C 1
ATOM 658 O O . HIS A 1 79 ? 2.225 -5.706 3.810 1.00 98.88 79 HIS A O 1
ATOM 664 N N . ARG A 1 80 ? 4.410 -6.153 3.455 1.00 98.81 80 ARG A N 1
ATOM 665 C CA . ARG A 1 80 ? 4.698 -6.616 4.812 1.00 98.81 80 ARG A CA 1
ATOM 666 C C . ARG A 1 80 ? 4.478 -5.504 5.838 1.00 98.81 80 ARG A C 1
ATOM 668 O O . ARG A 1 80 ? 3.737 -5.729 6.791 1.00 98.81 80 ARG A O 1
ATOM 675 N N . ASP A 1 81 ? 5.029 -4.312 5.607 1.00 98.81 81 ASP A N 1
ATOM 676 C CA . ASP A 1 81 ? 4.895 -3.154 6.503 1.00 98.81 81 ASP A CA 1
ATOM 677 C C . ASP A 1 81 ? 3.419 -2.791 6.752 1.00 98.81 81 ASP A C 1
ATOM 679 O O . ASP A 1 81 ? 2.987 -2.673 7.902 1.00 98.81 81 ASP A O 1
ATOM 683 N N . VAL A 1 82 ? 2.606 -2.725 5.692 1.00 98.81 82 VAL A N 1
ATOM 684 C CA . VAL A 1 82 ? 1.161 -2.461 5.791 1.00 98.81 82 VAL A CA 1
ATOM 685 C C . VAL A 1 82 ? 0.430 -3.557 6.562 1.00 98.81 82 VAL A C 1
ATOM 687 O O . VAL A 1 82 ? -0.386 -3.260 7.437 1.00 98.81 82 VAL A O 1
ATOM 690 N N . CYS A 1 83 ? 0.714 -4.825 6.266 1.00 98.62 83 CYS A N 1
ATOM 691 C CA . CYS A 1 83 ? 0.070 -5.954 6.935 1.00 98.62 83 CYS A CA 1
ATOM 692 C C . CYS A 1 83 ? 0.434 -6.053 8.422 1.00 98.62 83 CYS A C 1
ATOM 694 O O . CYS A 1 83 ? -0.371 -6.541 9.216 1.00 98.62 83 CYS A O 1
ATOM 696 N N . GLU A 1 84 ? 1.637 -5.627 8.801 1.00 98.38 84 GLU A N 1
ATOM 697 C CA . GLU A 1 84 ? 2.119 -5.676 10.180 1.00 98.38 84 GLU A CA 1
ATOM 698 C C . GLU A 1 84 ? 1.655 -4.477 11.009 1.00 98.38 84 GLU A C 1
ATOM 700 O O . GLU A 1 84 ? 1.315 -4.645 12.180 1.00 98.38 84 GLU A O 1
ATOM 705 N N . ARG A 1 85 ? 1.631 -3.277 10.418 1.00 98.62 85 ARG A N 1
ATOM 706 C CA . ARG A 1 85 ? 1.443 -2.016 11.157 1.00 98.62 85 ARG A CA 1
ATOM 707 C C . ARG A 1 85 ? 0.096 -1.344 10.916 1.00 98.62 85 ARG A C 1
ATOM 709 O O . ARG A 1 85 ? -0.334 -0.539 11.743 1.00 98.62 85 ARG A O 1
ATOM 716 N N . GLY A 1 86 ? -0.556 -1.650 9.796 1.00 98.31 86 GLY A N 1
ATOM 717 C CA . GLY A 1 86 ? -1.855 -1.097 9.407 1.00 98.31 86 GLY A CA 1
ATOM 718 C C . GLY A 1 86 ? -3.058 -1.947 9.807 1.00 98.31 86 GLY A C 1
ATOM 719 O O . GLY A 1 86 ? -4.191 -1.503 9.628 1.00 98.31 86 GLY A O 1
ATOM 720 N N . TYR A 1 87 ? -2.833 -3.154 10.327 1.00 98.50 87 TYR A N 1
ATOM 721 C CA . TYR A 1 87 ? -3.885 -4.113 10.649 1.00 98.50 87 TYR A CA 1
ATOM 722 C C . TYR A 1 87 ? -4.011 -4.353 12.157 1.00 98.50 87 TYR A C 1
ATOM 724 O O . TYR A 1 87 ? -3.055 -4.742 12.831 1.00 98.50 87 TYR A O 1
ATOM 732 N N . ASP A 1 88 ? -5.221 -4.169 12.680 1.00 98.25 88 ASP A N 1
ATOM 733 C CA . ASP A 1 88 ? -5.588 -4.474 14.058 1.00 98.25 88 ASP A CA 1
ATOM 734 C C . ASP A 1 88 ? -6.067 -5.932 14.145 1.00 98.25 88 ASP A C 1
ATOM 736 O O . ASP A 1 88 ? -7.198 -6.269 13.782 1.00 98.25 88 ASP A O 1
ATOM 740 N N . LYS A 1 89 ? -5.182 -6.811 14.632 1.00 96.88 89 LYS A N 1
ATOM 741 C CA . LYS A 1 89 ? -5.450 -8.253 14.774 1.00 96.88 89 LYS A CA 1
ATOM 742 C C . LYS A 1 89 ? -6.526 -8.565 15.814 1.00 96.88 89 LYS A C 1
ATOM 744 O O . LYS A 1 89 ? -7.191 -9.588 15.687 1.00 96.88 89 LYS A O 1
ATOM 749 N N . GLU A 1 90 ? -6.691 -7.724 16.835 1.00 97.12 90 GLU A N 1
ATOM 750 C CA . GLU A 1 90 ? -7.693 -7.943 17.885 1.00 97.12 90 GLU A CA 1
ATOM 751 C C . GLU A 1 90 ? -9.097 -7.649 17.360 1.00 97.12 90 GLU A C 1
ATOM 753 O O . GLU A 1 90 ? -10.044 -8.377 17.656 1.00 97.12 90 GLU A O 1
ATOM 758 N N . ARG A 1 91 ? -9.225 -6.593 16.549 1.00 97.44 91 ARG A N 1
ATOM 759 C CA . ARG A 1 91 ? -10.500 -6.168 15.956 1.00 97.44 91 ARG A CA 1
ATOM 760 C C . ARG A 1 91 ? -10.757 -6.732 14.562 1.00 97.44 91 ARG A C 1
ATOM 762 O O . ARG A 1 91 ? -11.836 -6.511 14.026 1.00 97.44 91 ARG A O 1
ATOM 769 N N . ASN A 1 92 ? -9.799 -7.473 14.009 1.00 97.75 92 ASN A N 1
ATOM 770 C CA . ASN A 1 92 ? -9.852 -8.074 12.681 1.00 97.75 92 ASN A CA 1
ATOM 771 C C . ASN A 1 92 ? -10.124 -7.050 11.559 1.00 97.75 92 ASN A C 1
ATOM 773 O O . ASN A 1 92 ? -10.910 -7.325 10.665 1.00 97.75 92 ASN A O 1
ATOM 777 N N . THR A 1 93 ? -9.483 -5.879 11.585 1.00 98.56 93 THR A N 1
ATOM 778 C CA . THR A 1 93 ? -9.715 -4.813 10.587 1.00 98.56 93 THR A CA 1
ATOM 779 C C . THR A 1 93 ? -8.439 -4.036 10.288 1.00 98.56 93 THR A C 1
ATOM 781 O O . THR A 1 93 ? -7.607 -3.833 11.174 1.00 98.56 93 THR A O 1
ATOM 784 N N . PHE A 1 94 ? -8.281 -3.545 9.059 1.00 98.75 94 PHE A N 1
ATOM 785 C CA . PHE A 1 94 ? -7.327 -2.465 8.814 1.00 98.75 94 PHE A CA 1
ATOM 786 C C . PHE A 1 94 ? -7.829 -1.165 9.453 1.00 98.75 94 PHE A C 1
ATOM 788 O O . PHE A 1 94 ? -9.036 -0.944 9.576 1.00 98.75 94 PHE A O 1
ATOM 795 N N . THR A 1 95 ? -6.903 -0.315 9.888 1.00 98.56 95 THR A N 1
ATOM 796 C CA . THR A 1 95 ? -7.218 0.980 10.504 1.00 98.56 95 THR A CA 1
ATOM 797 C C . THR A 1 95 ? -6.738 2.127 9.626 1.00 98.56 95 THR A C 1
ATOM 799 O O . THR A 1 95 ? -5.927 1.950 8.724 1.00 98.56 95 THR A O 1
ATOM 802 N N . GLN A 1 96 ? -7.259 3.329 9.855 1.00 98.31 96 GLN A N 1
ATOM 803 C CA . GLN A 1 96 ? -7.007 4.499 9.014 1.00 98.31 96 GLN A CA 1
ATOM 804 C C 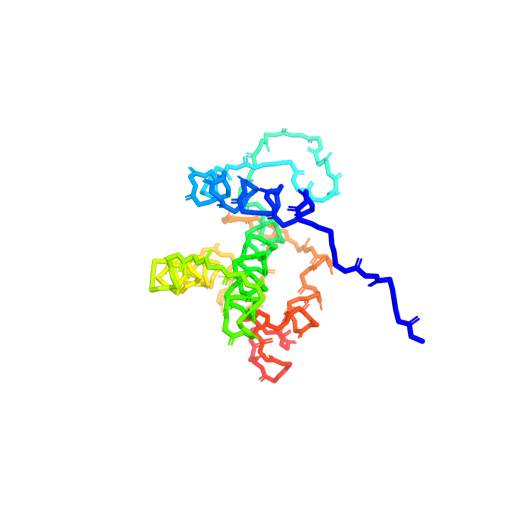. GLN A 1 96 ? -5.511 4.806 8.839 1.00 98.31 96 GLN A C 1
ATOM 806 O O . GLN A 1 96 ? -5.045 5.134 7.747 1.00 98.31 96 GLN A O 1
ATOM 811 N N . SER A 1 97 ? -4.747 4.712 9.923 1.00 98.50 97 SER A N 1
ATOM 812 C CA . SER A 1 97 ? -3.313 4.978 9.943 1.00 98.50 97 SER A CA 1
ATOM 813 C C . SER A 1 97 ? -2.627 4.098 10.975 1.00 98.50 97 SER A C 1
ATOM 815 O O . SER A 1 97 ? -3.254 3.711 11.961 1.00 98.50 97 SER A O 1
ATOM 817 N N . TYR A 1 98 ? -1.325 3.867 10.825 1.00 98.50 98 TYR A N 1
ATOM 818 C CA . TYR A 1 98 ? -0.566 3.025 11.754 1.00 98.50 98 TYR A CA 1
ATOM 819 C C . TYR A 1 98 ? -0.735 3.459 13.215 1.00 98.50 98 TYR A C 1
ATOM 821 O O . TYR A 1 98 ? -0.640 4.644 13.545 1.00 98.50 98 TYR A O 1
ATOM 829 N N . GLY A 1 99 ? -1.008 2.483 14.085 1.00 95.94 99 GLY A N 1
ATOM 830 C CA . GLY A 1 99 ? -1.252 2.691 15.517 1.00 95.94 99 GLY A CA 1
ATOM 831 C C . GLY A 1 99 ? -2.590 3.358 15.874 1.00 95.94 99 GLY A C 1
ATOM 832 O O . GLY A 1 99 ? -2.865 3.553 17.056 1.00 95.94 99 GLY A O 1
ATOM 833 N N . SER A 1 100 ? -3.426 3.712 14.893 1.00 95.81 100 SER A N 1
ATOM 834 C CA . SER A 1 100 ? -4.772 4.246 15.131 1.00 95.81 100 SER A CA 1
ATOM 835 C C . SER A 1 100 ? -5.789 3.127 15.358 1.00 95.81 100 SER A C 1
ATOM 837 O O . SER A 1 100 ? -5.620 2.018 14.853 1.00 95.81 100 SER A O 1
ATOM 839 N N . LYS A 1 101 ? -6.878 3.445 16.070 1.00 96.75 101 LYS A N 1
ATOM 840 C CA . LYS A 1 101 ? -8.090 2.612 16.163 1.00 96.75 101 LYS A CA 1
ATOM 841 C C . LYS A 1 101 ? -9.212 3.073 15.225 1.00 96.75 101 LYS A C 1
ATOM 843 O O . LYS A 1 101 ? -10.223 2.377 15.117 1.00 96.75 101 LYS A O 1
ATOM 848 N N . GLU A 1 102 ? -9.043 4.210 14.559 1.00 97.19 102 GLU A N 1
ATOM 849 C CA . GLU A 1 102 ? -10.032 4.750 13.624 1.00 97.19 102 GLU A CA 1
ATOM 850 C C . GLU A 1 102 ? -10.132 3.886 12.363 1.00 97.19 102 GLU A C 1
ATOM 852 O O . GLU A 1 102 ? -9.136 3.318 11.914 1.00 97.19 102 GLU A O 1
ATOM 857 N N . LEU A 1 103 ? -11.334 3.783 11.800 1.00 98.06 103 LEU A N 1
ATOM 858 C CA . LEU A 1 103 ? -11.605 3.064 10.551 1.00 98.06 103 LEU A CA 1
ATOM 859 C C . LEU A 1 103 ? -11.580 4.028 9.361 1.00 98.06 103 LEU A C 1
ATOM 861 O O . LEU A 1 103 ? -11.772 5.231 9.532 1.00 98.06 103 LEU A O 1
ATOM 865 N N . ASP A 1 104 ? -11.387 3.500 8.153 1.00 98.06 104 ASP A N 1
ATOM 866 C CA . ASP A 1 104 ? -11.414 4.302 6.929 1.00 98.06 104 ASP A CA 1
ATOM 867 C C . ASP A 1 104 ? -12.039 3.522 5.766 1.00 98.06 104 ASP A C 1
ATOM 869 O O . ASP A 1 104 ? -11.595 2.428 5.422 1.00 98.06 104 ASP A O 1
ATOM 873 N N . ALA A 1 105 ? -13.068 4.098 5.140 1.00 98.06 105 ALA A N 1
ATOM 874 C CA . ALA A 1 105 ? -13.795 3.462 4.042 1.00 98.06 105 ALA A CA 1
ATOM 875 C C . ALA A 1 105 ? -12.943 3.286 2.773 1.00 98.06 105 ALA A C 1
ATOM 877 O O . ALA A 1 105 ? -13.240 2.422 1.948 1.00 98.06 105 ALA A O 1
ATOM 878 N N . SER A 1 106 ? -11.869 4.067 2.614 1.00 98.38 106 SER A N 1
ATOM 879 C CA . SER A 1 106 ? -10.937 3.916 1.489 1.00 98.38 106 SER A CA 1
ATOM 880 C C . SER A 1 106 ? -10.249 2.543 1.468 1.00 98.38 106 SER A C 1
ATOM 882 O O . SER A 1 106 ? -9.804 2.091 0.414 1.00 98.38 106 SER A O 1
ATOM 884 N N . LEU A 1 107 ? -10.216 1.834 2.601 1.00 98.62 107 LEU A N 1
ATOM 885 C CA . LEU A 1 107 ? -9.587 0.518 2.727 1.00 98.62 107 LEU A CA 1
ATOM 886 C C . LEU A 1 107 ? -10.406 -0.607 2.081 1.00 98.62 107 LEU A C 1
ATOM 888 O O . LEU A 1 107 ? -9.847 -1.654 1.763 1.00 98.62 107 LEU A O 1
ATOM 892 N N . LEU A 1 108 ? -11.677 -0.366 1.743 1.00 98.06 108 LEU A N 1
ATOM 893 C CA . LEU A 1 108 ? -12.478 -1.284 0.921 1.00 98.06 108 LEU A CA 1
ATOM 894 C C . LEU A 1 108 ? -11.934 -1.430 -0.516 1.00 98.06 108 LEU A C 1
ATOM 896 O O . LEU A 1 108 ? -12.327 -2.341 -1.245 1.00 98.06 108 LEU A O 1
ATOM 900 N N . LEU A 1 109 ? -11.006 -0.559 -0.933 1.00 98.31 109 LEU A N 1
ATOM 901 C CA . LEU A 1 109 ? -10.307 -0.663 -2.216 1.00 98.31 109 LEU A CA 1
ATOM 902 C C . LEU A 1 109 ? -9.175 -1.702 -2.211 1.00 98.31 109 LEU A C 1
ATOM 904 O O . LEU A 1 109 ? -8.730 -2.088 -3.291 1.00 98.31 109 LEU A O 1
ATOM 908 N N . ILE A 1 110 ? -8.729 -2.192 -1.047 1.00 98.69 110 ILE A N 1
ATOM 909 C CA . ILE A 1 110 ? -7.670 -3.213 -0.921 1.00 98.69 110 ILE A CA 1
ATOM 910 C C . ILE A 1 110 ? -7.870 -4.398 -1.889 1.00 98.69 110 ILE A C 1
ATOM 912 O O . ILE A 1 110 ? -6.960 -4.663 -2.685 1.00 98.69 110 ILE A O 1
ATOM 916 N N . PRO A 1 111 ? -9.035 -5.082 -1.900 1.00 98.38 111 PRO A N 1
ATOM 917 C CA . PRO A 1 111 ? -9.261 -6.189 -2.824 1.00 98.38 111 PRO A CA 1
ATOM 918 C C . PRO A 1 111 ? -9.394 -5.750 -4.280 1.00 98.38 111 PRO A C 1
ATOM 920 O O . PRO A 1 111 ? -8.961 -6.466 -5.180 1.00 98.38 111 PRO A O 1
ATOM 923 N N . GLN A 1 112 ? -9.954 -4.565 -4.534 1.00 98.06 112 GLN A N 1
ATOM 924 C CA . GLN A 1 112 ? -10.126 -4.059 -5.899 1.00 98.06 112 GLN A CA 1
ATOM 925 C C . GLN A 1 112 ? -8.787 -3.733 -6.566 1.00 98.06 112 GLN A C 1
ATOM 927 O O . GLN A 1 112 ? -8.618 -3.936 -7.768 1.00 98.06 112 GLN A O 1
ATOM 932 N N . MET A 1 113 ? -7.821 -3.251 -5.785 1.00 98.25 113 MET A N 1
ATOM 933 C CA . MET A 1 113 ? -6.492 -2.901 -6.278 1.00 98.25 113 MET A CA 1
ATOM 934 C C . MET A 1 113 ? -5.559 -4.113 -6.404 1.00 98.25 113 MET A C 1
ATOM 936 O O . MET A 1 113 ? -4.534 -4.022 -7.088 1.00 98.25 113 MET A O 1
ATOM 940 N N . GLY A 1 114 ? -5.944 -5.248 -5.810 1.00 98.38 114 GLY A N 1
ATOM 941 C CA . GLY A 1 114 ? -5.175 -6.491 -5.795 1.00 98.38 114 GLY A CA 1
ATOM 942 C C . GLY A 1 114 ? -4.126 -6.558 -4.686 1.00 98.38 114 GLY A C 1
ATOM 943 O O . GLY A 1 114 ? -3.238 -7.398 -4.773 1.00 98.38 114 GLY A O 1
ATOM 944 N N . PHE A 1 115 ? -4.213 -5.689 -3.670 1.00 98.75 115 PHE A N 1
ATOM 945 C CA . PHE A 1 115 ? -3.278 -5.684 -2.540 1.00 98.75 115 PHE A CA 1
ATOM 946 C C . PHE A 1 115 ? -3.421 -6.952 -1.685 1.00 98.75 115 PHE A C 1
ATOM 948 O O . PHE A 1 115 ? -2.428 -7.555 -1.298 1.00 98.75 115 PHE A O 1
ATOM 955 N N . LEU A 1 116 ? -4.661 -7.388 -1.444 1.00 98.69 116 LEU A N 1
ATOM 956 C CA . LEU A 1 116 ? -5.000 -8.689 -0.860 1.00 98.69 116 LEU A CA 1
ATOM 957 C C . LEU A 1 116 ? -6.182 -9.294 -1.621 1.00 98.69 116 LEU A C 1
ATOM 959 O O . LEU A 1 116 ? -6.981 -8.541 -2.181 1.00 98.69 116 LEU A O 1
ATOM 963 N N . PRO A 1 117 ? -6.330 -10.628 -1.664 1.00 98.25 117 PRO A N 1
ATOM 964 C CA . PRO A 1 117 ? -7.461 -11.234 -2.348 1.00 98.25 117 PRO A CA 1
ATOM 965 C C . PRO A 1 117 ? -8.780 -10.982 -1.580 1.00 98.25 117 PRO A C 1
ATOM 967 O O . PRO A 1 117 ? -8.759 -10.820 -0.358 1.00 98.25 117 PRO A O 1
ATOM 970 N N . PRO A 1 118 ? -9.942 -10.952 -2.265 1.00 97.56 118 PRO A N 1
ATOM 971 C CA . PRO A 1 118 ? -11.243 -10.692 -1.634 1.00 97.56 118 PRO A CA 1
ATOM 972 C C . PRO A 1 118 ? -11.643 -11.665 -0.516 1.00 97.56 118 PRO A C 1
ATOM 974 O O . PRO A 1 118 ? -12.464 -11.318 0.327 1.00 97.56 118 PRO A O 1
ATOM 977 N N . ASP A 1 119 ? -11.100 -12.883 -0.523 1.00 98.12 119 ASP A N 1
ATOM 978 C CA . ASP A 1 119 ? -11.344 -13.926 0.474 1.00 98.12 119 ASP A CA 1
ATOM 979 C C . ASP A 1 119 ? -10.314 -13.933 1.621 1.00 98.12 119 ASP A C 1
ATOM 981 O O . ASP A 1 119 ? -10.407 -14.760 2.535 1.00 98.12 119 ASP A O 1
ATOM 985 N N . ASP A 1 120 ? -9.357 -12.996 1.628 1.00 98.44 120 ASP A N 1
ATOM 986 C CA . ASP A 1 120 ? -8.463 -12.800 2.768 1.00 98.44 120 ASP A CA 1
ATOM 987 C C . ASP A 1 120 ? -9.283 -12.398 4.001 1.00 98.44 120 ASP A C 1
ATOM 989 O O . ASP A 1 120 ? -10.092 -11.468 3.972 1.00 98.44 120 ASP A O 1
ATOM 993 N N . LYS A 1 121 ? -9.055 -13.073 5.131 1.00 98.00 121 LYS A N 1
ATOM 994 C CA . LYS A 1 121 ? -9.788 -12.814 6.382 1.00 98.00 121 LYS A CA 1
ATOM 995 C C . LYS A 1 121 ? -9.672 -11.362 6.852 1.00 98.00 121 LYS A C 1
ATOM 997 O O . LYS A 1 121 ? -10.607 -10.856 7.468 1.00 98.00 121 LYS A O 1
ATOM 1002 N N . ARG A 1 122 ? -8.548 -10.703 6.554 1.00 98.38 122 ARG A N 1
ATOM 1003 C CA . ARG A 1 122 ? -8.306 -9.294 6.884 1.00 98.38 122 ARG A CA 1
ATOM 1004 C C . ARG A 1 122 ? -9.158 -8.365 6.028 1.00 98.38 122 ARG A C 1
ATOM 1006 O O . ARG A 1 122 ? -9.619 -7.350 6.535 1.00 98.38 122 ARG A O 1
ATOM 1013 N N . VAL A 1 123 ? -9.384 -8.731 4.763 1.00 98.38 123 VAL A N 1
ATOM 1014 C CA . VAL A 1 123 ? -10.296 -8.018 3.857 1.00 98.38 123 VAL A CA 1
ATOM 1015 C C . VAL A 1 123 ? -11.736 -8.216 4.302 1.00 98.38 123 VAL A C 1
ATOM 1017 O O . VAL A 1 123 ? -12.452 -7.242 4.438 1.00 98.38 123 VAL A O 1
ATOM 1020 N N . ILE A 1 124 ? -12.150 -9.450 4.599 1.00 98.00 124 ILE A N 1
ATOM 1021 C CA . ILE A 1 124 ? -13.525 -9.742 5.042 1.00 98.00 124 ILE A CA 1
ATOM 1022 C C . ILE A 1 124 ? -13.885 -8.995 6.338 1.00 98.00 124 ILE A C 1
ATOM 1024 O O . ILE A 1 124 ? -1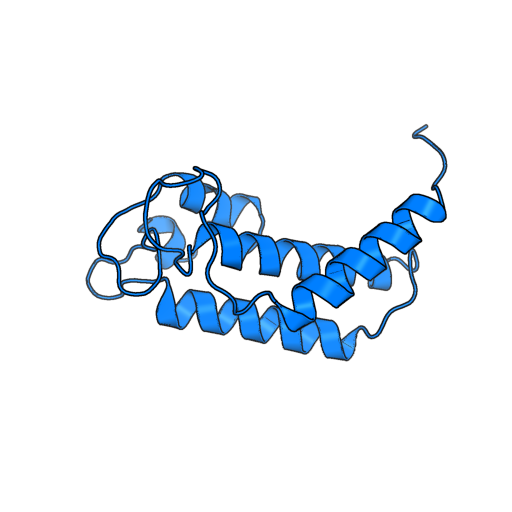5.045 -8.650 6.550 1.00 98.00 124 ILE A O 1
ATOM 1028 N N . GLY A 1 125 ? -12.913 -8.796 7.230 1.00 97.19 125 GLY A N 1
ATOM 1029 C CA . GLY A 1 125 ? -13.124 -8.095 8.495 1.00 97.19 125 GLY A CA 1
ATOM 1030 C C . GLY A 1 125 ? -13.077 -6.564 8.423 1.00 97.19 125 GLY A C 1
ATOM 1031 O O . GLY A 1 125 ? -13.443 -5.926 9.410 1.00 97.19 125 GLY A O 1
ATOM 1032 N N . THR A 1 126 ? -12.639 -5.998 7.293 1.00 96.69 126 THR A N 1
ATOM 1033 C CA . THR A 1 126 ? -12.551 -4.547 7.048 1.00 96.69 126 THR A CA 1
ATOM 1034 C C . THR A 1 126 ? -13.748 -4.078 6.230 1.00 96.69 126 THR A C 1
ATOM 1036 O O . THR A 1 126 ? -14.377 -3.076 6.632 1.00 96.69 126 THR A O 1
#